Protein AF-A0ABD6XW80-F1 (afdb_monomer_lite)

pLDDT: mean 77.16, std 16.81, range [30.19, 94.12]

Secondary structure (DSSP, 8-state):
-----S-GGGHHHHTTTSHHHHHHHHHHS-HHHHIIIIITTS-HHHHHHHHHHHHHHHHHTT--TTSHHHHHHHHHTT----TT------SHHHHHHHHHHHHHHHHHHHHHHHHHHHHHHHHHHHHHHHHHTT-

Radius of gyration: 19.66 Å; chains: 1; bounding box: 58×30×54 Å

Structure (mmCIF, N/CA/C/O backbone):
data_AF-A0ABD6XW80-F1
#
_entry.id   AF-A0ABD6XW80-F1
#
loop_
_atom_site.group_PDB
_atom_site.id
_atom_site.type_symbol
_atom_site.label_atom_id
_atom_site.label_alt_id
_atom_site.label_comp_id
_atom_site.label_asym_id
_atom_site.label_entity_id
_atom_site.label_seq_id
_atom_site.pdbx_PDB_ins_code
_atom_site.Cartn_x
_atom_site.Cartn_y
_atom_site.Cartn_z
_atom_site.occupancy
_atom_site.B_iso_or_equiv
_atom_site.auth_seq_id
_atom_site.auth_comp_id
_atom_site.auth_asym_id
_atom_site.auth_atom_id
_atom_site.pdbx_PDB_model_num
ATOM 1 N N . MET A 1 1 ? -19.672 7.542 -10.172 1.00 32.22 1 MET A N 1
ATOM 2 C CA . MET A 1 1 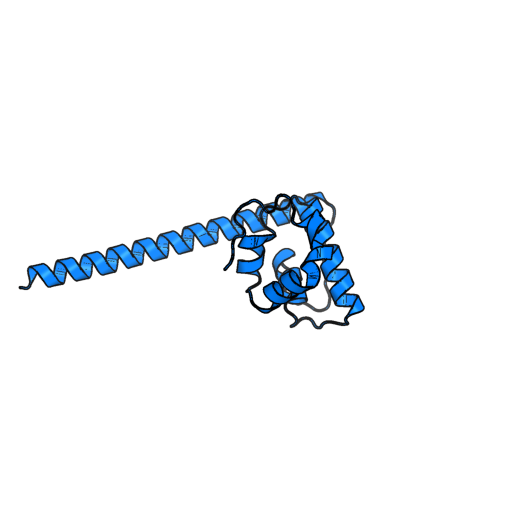? -19.565 7.750 -8.710 1.00 32.22 1 MET A CA 1
ATOM 3 C C . MET A 1 1 ? -19.275 6.388 -8.121 1.00 32.22 1 MET A C 1
ATOM 5 O O . MET A 1 1 ? -20.061 5.486 -8.374 1.00 32.22 1 MET A O 1
ATOM 9 N N . ILE A 1 2 ? -18.074 6.230 -7.569 1.00 30.19 2 ILE A N 1
ATOM 10 C CA . ILE A 1 2 ? -17.212 5.077 -7.842 1.00 30.19 2 ILE A CA 1
ATOM 11 C C . ILE A 1 2 ? -17.891 3.719 -7.596 1.00 30.19 2 ILE A C 1
ATOM 13 O O . ILE A 1 2 ? -18.290 3.384 -6.483 1.00 30.19 2 ILE A O 1
ATOM 17 N N . ASP A 1 3 ? -17.985 2.946 -8.678 1.00 35.38 3 ASP A N 1
ATOM 18 C CA . ASP A 1 3 ? -18.401 1.550 -8.689 1.00 35.38 3 ASP A CA 1
ATOM 19 C C . ASP A 1 3 ? -17.156 0.690 -9.004 1.00 35.38 3 ASP A C 1
ATOM 21 O O . ASP A 1 3 ? -17.004 0.161 -10.098 1.00 35.38 3 ASP A O 1
ATOM 25 N N . ILE A 1 4 ? -16.243 0.602 -8.018 1.00 41.47 4 ILE A N 1
ATOM 26 C CA . ILE A 1 4 ? -15.114 -0.361 -7.896 1.00 41.47 4 ILE A CA 1
ATOM 27 C C . ILE A 1 4 ? -15.659 -1.798 -7.654 1.00 41.47 4 ILE A C 1
ATOM 29 O O . ILE A 1 4 ? -14.939 -2.699 -7.242 1.00 41.47 4 ILE A O 1
ATOM 33 N N . LYS A 1 5 ? -16.970 -2.058 -7.801 1.00 35.56 5 LYS A N 1
ATOM 34 C CA . LYS A 1 5 ? -17.631 -3.141 -7.043 1.00 35.56 5 LYS A CA 1
ATOM 35 C C . LYS A 1 5 ? -17.318 -4.572 -7.461 1.00 35.56 5 LYS A C 1
ATOM 37 O O . LYS A 1 5 ? -17.800 -5.473 -6.788 1.00 35.56 5 LYS A O 1
ATOM 42 N N . ASN A 1 6 ? -16.522 -4.821 -8.488 1.00 40.72 6 ASN A N 1
ATOM 43 C CA . ASN A 1 6 ? -16.025 -6.166 -8.745 1.00 40.72 6 ASN A CA 1
ATOM 44 C C . ASN A 1 6 ? -14.518 -6.105 -8.940 1.00 40.72 6 ASN A C 1
ATOM 46 O O . ASN A 1 6 ? -14.050 -5.836 -10.037 1.00 40.72 6 ASN A O 1
ATOM 50 N N . ASN A 1 7 ? -13.799 -6.428 -7.871 1.00 41.38 7 ASN A N 1
ATOM 51 C CA . ASN A 1 7 ? -12.493 -7.056 -7.934 1.00 41.38 7 ASN A CA 1
ATOM 52 C C . ASN A 1 7 ? -11.376 -6.279 -8.647 1.00 41.38 7 ASN A C 1
ATOM 54 O O . ASN A 1 7 ? -11.196 -6.310 -9.863 1.00 41.38 7 ASN A O 1
ATOM 58 N N . LEU A 1 8 ? -10.436 -5.857 -7.817 1.00 43.38 8 LEU A N 1
ATOM 59 C CA . LEU A 1 8 ? -8.995 -5.922 -8.058 1.00 43.38 8 LEU A CA 1
ATOM 60 C C . LEU A 1 8 ? -8.453 -7.266 -8.597 1.00 43.38 8 LEU A C 1
ATOM 62 O O . LEU A 1 8 ? -7.246 -7.453 -8.603 1.00 43.38 8 LEU A O 1
ATOM 66 N N . GLU A 1 9 ? -9.266 -8.196 -9.108 1.00 44.78 9 GLU A N 1
ATOM 67 C CA . GLU A 1 9 ? -8.765 -9.358 -9.865 1.00 44.78 9 GLU A CA 1
ATOM 68 C C . GLU A 1 9 ? -8.077 -8.925 -11.172 1.00 44.78 9 GLU A C 1
ATOM 70 O O . GLU A 1 9 ? -7.517 -9.754 -11.882 1.00 44.78 9 GLU A O 1
ATOM 75 N N . ILE A 1 10 ? -8.130 -7.632 -11.517 1.00 48.88 10 ILE A N 1
ATOM 76 C CA . ILE A 1 10 ? -7.745 -7.124 -12.830 1.00 48.88 10 ILE A CA 1
ATOM 77 C C . ILE A 1 10 ? -6.923 -5.824 -12.761 1.00 48.88 10 ILE A C 1
ATOM 79 O O . ILE A 1 10 ? -6.862 -5.079 -13.735 1.00 48.88 10 ILE A O 1
ATOM 83 N N . MET A 1 11 ? -6.255 -5.501 -11.647 1.00 51.09 11 MET A N 1
ATOM 84 C CA . MET A 1 11 ? -5.465 -4.256 -11.618 1.00 51.09 11 MET A CA 1
ATOM 85 C C . MET A 1 11 ? -4.304 -4.273 -12.638 1.00 51.09 11 MET A C 1
ATOM 87 O O . MET A 1 11 ? -3.970 -3.245 -13.217 1.00 51.09 11 MET A O 1
ATOM 91 N N . TRP A 1 12 ? -3.740 -5.454 -12.926 1.00 49.06 12 TRP A N 1
ATOM 92 C CA . TRP A 1 12 ? -2.609 -5.608 -13.850 1.00 49.06 12 TRP A CA 1
ATOM 93 C C . TRP A 1 12 ? -2.987 -5.578 -15.340 1.00 49.06 12 TRP A C 1
ATOM 95 O O . TRP A 1 12 ? -2.221 -5.069 -16.152 1.00 49.06 12 TRP A O 1
ATOM 105 N N . ILE A 1 13 ? -4.168 -6.079 -15.725 1.00 49.25 13 ILE A N 1
ATOM 106 C CA . ILE A 1 13 ? -4.598 -6.043 -17.141 1.00 49.25 13 ILE A CA 1
ATOM 107 C C . ILE A 1 13 ? -4.970 -4.608 -17.556 1.00 49.25 13 ILE A C 1
ATOM 109 O O . ILE A 1 13 ? -4.848 -4.259 -18.725 1.00 49.25 13 ILE A O 1
ATOM 113 N N . TYR A 1 14 ? -5.353 -3.759 -16.598 1.00 50.06 14 TYR A N 1
ATOM 114 C CA . TYR A 1 14 ? -5.908 -2.432 -16.861 1.00 50.06 14 TYR A CA 1
ATOM 115 C C . TYR A 1 14 ? -5.002 -1.255 -16.501 1.00 50.06 14 TYR A C 1
ATOM 117 O O . TYR A 1 14 ? -5.384 -0.123 -16.794 1.00 50.06 14 TYR A O 1
ATOM 125 N N . PHE A 1 15 ? -3.822 -1.469 -15.906 1.00 59.19 15 PHE A N 1
ATOM 126 C CA . PHE A 1 15 ? -2.971 -0.349 -15.487 1.00 59.19 15 PHE A CA 1
ATOM 127 C C . PHE A 1 15 ? -2.560 0.545 -16.662 1.00 59.19 15 PHE A C 1
ATOM 129 O O . PHE A 1 15 ? -2.693 1.756 -16.579 1.00 59.19 15 PHE A O 1
ATOM 136 N N . LEU A 1 16 ? -2.154 -0.044 -17.791 1.00 58.28 16 LEU A N 1
ATOM 137 C CA . LEU A 1 16 ? -1.850 0.701 -19.022 1.00 58.28 16 LEU A CA 1
ATOM 138 C C . LEU A 1 16 ? -3.070 1.445 -19.583 1.00 58.28 16 LEU A C 1
ATOM 140 O O . LEU A 1 16 ? -2.936 2.526 -20.146 1.00 58.28 16 LEU A O 1
ATOM 144 N N . GLU A 1 17 ? -4.265 0.871 -19.445 1.00 62.75 17 GLU A N 1
ATOM 145 C CA . GLU A 1 17 ? -5.498 1.466 -19.973 1.00 62.75 17 GLU A CA 1
ATOM 146 C C . GLU A 1 17 ? -6.055 2.574 -19.066 1.00 62.75 17 GLU A C 1
ATOM 148 O O . GLU A 1 17 ? -6.762 3.456 -19.548 1.00 62.75 17 GLU A O 1
ATOM 153 N N . ASN A 1 18 ? -5.707 2.564 -17.774 1.00 70.62 18 ASN A N 1
ATOM 154 C CA . ASN A 1 18 ? -6.230 3.481 -16.752 1.00 70.62 18 ASN A CA 1
ATOM 155 C C . ASN A 1 18 ? -5.114 4.235 -16.012 1.00 70.62 18 ASN A C 1
ATOM 157 O O . ASN A 1 18 ? -5.329 4.768 -14.925 1.00 70.62 18 ASN A O 1
ATOM 161 N N . GLU A 1 19 ? -3.924 4.302 -16.611 1.00 75.56 19 GLU A N 1
ATOM 162 C CA . GLU A 1 19 ? -2.708 4.874 -16.026 1.00 75.56 19 GLU A CA 1
ATOM 163 C C . GLU A 1 19 ? -2.967 6.266 -15.441 1.00 75.56 19 GLU A C 1
ATOM 165 O O . GLU A 1 19 ? -2.681 6.522 -14.275 1.00 75.56 19 GLU A O 1
ATOM 170 N N . ASN A 1 20 ? -3.598 7.143 -16.225 1.00 80.25 20 ASN A N 1
ATOM 171 C CA . ASN A 1 20 ? -3.898 8.510 -15.806 1.00 80.25 20 ASN A CA 1
ATOM 172 C C . ASN A 1 20 ? -4.833 8.573 -14.592 1.00 80.25 20 ASN A C 1
ATOM 174 O O . ASN A 1 20 ? -4.634 9.412 -13.718 1.00 80.25 20 ASN A O 1
ATOM 178 N N . GLU A 1 21 ? -5.841 7.701 -14.529 1.00 81.69 21 GLU A N 1
ATOM 179 C CA . GLU A 1 21 ? -6.802 7.677 -13.422 1.00 81.69 21 GLU A CA 1
ATOM 180 C C . GLU A 1 21 ? -6.123 7.203 -12.138 1.00 81.69 21 GLU A C 1
ATOM 182 O O . GLU A 1 21 ? -6.306 7.795 -11.076 1.00 81.69 21 GLU A O 1
ATOM 187 N N . ILE A 1 22 ? -5.264 6.188 -12.245 1.00 79.50 22 ILE A N 1
ATOM 188 C CA . ILE A 1 22 ? -4.542 5.656 -11.094 1.00 79.50 22 ILE A CA 1
ATOM 189 C C . ILE A 1 22 ? -3.478 6.645 -10.604 1.00 79.50 22 ILE A C 1
ATOM 191 O O . ILE A 1 22 ? -3.344 6.857 -9.399 1.00 79.50 22 ILE A O 1
ATOM 195 N N . LEU A 1 23 ? -2.751 7.298 -11.515 1.00 82.50 23 LEU A N 1
ATOM 196 C CA . LEU A 1 23 ? -1.803 8.361 -11.174 1.00 82.50 23 LEU A CA 1
ATOM 197 C C . LEU A 1 23 ? -2.502 9.569 -10.535 1.00 82.50 23 LEU A C 1
ATOM 199 O O . LEU A 1 23 ? -1.971 10.155 -9.589 1.00 82.50 23 LEU A O 1
ATOM 203 N N . GLN A 1 24 ? -3.696 9.928 -11.012 1.00 84.00 24 GLN A N 1
ATOM 204 C CA . GLN A 1 24 ? -4.506 10.970 -10.391 1.00 84.00 24 GLN A CA 1
ATOM 205 C C . GLN A 1 24 ? -4.946 10.556 -8.981 1.00 84.00 24 GLN A C 1
ATOM 207 O O . GLN A 1 24 ? -4.763 11.324 -8.036 1.00 84.00 24 GLN A O 1
ATOM 212 N N . GLU A 1 25 ? -5.456 9.338 -8.797 1.00 85.06 25 GLU A N 1
ATOM 213 C CA . GLU A 1 25 ? -5.890 8.878 -7.476 1.00 85.06 25 GLU A CA 1
ATOM 214 C C . GLU A 1 25 ? -4.720 8.731 -6.492 1.00 85.06 25 GLU A C 1
ATOM 216 O O . GLU A 1 25 ? -4.880 9.023 -5.305 1.00 85.06 25 GLU A O 1
ATOM 221 N N . LEU A 1 26 ? -3.525 8.378 -6.978 1.00 86.06 26 LEU A N 1
ATOM 222 C CA . LEU A 1 26 ? -2.279 8.423 -6.206 1.00 86.06 26 LEU A CA 1
ATOM 223 C C . LEU A 1 26 ? -1.946 9.826 -5.699 1.00 86.06 26 LEU A C 1
ATOM 225 O O . LEU A 1 26 ? -1.359 9.966 -4.630 1.00 86.06 26 LEU A O 1
ATOM 229 N N . HIS A 1 27 ? -2.266 10.867 -6.465 1.00 84.69 27 HIS A N 1
ATOM 230 C CA . HIS A 1 27 ? -2.052 12.252 -6.051 1.00 84.69 27 HIS A CA 1
ATOM 231 C C . HIS A 1 27 ? -3.137 12.741 -5.075 1.00 84.69 27 HIS A C 1
ATOM 233 O O . HIS A 1 27 ? -2.874 13.599 -4.233 1.00 84.69 27 HIS A O 1
ATOM 239 N N . GLU A 1 28 ? -4.361 12.226 -5.190 1.00 87.62 28 GLU A N 1
ATOM 240 C CA . GLU A 1 28 ? -5.505 12.655 -4.376 1.00 87.62 28 GLU A CA 1
ATOM 241 C C . GLU A 1 28 ? -5.646 11.890 -3.050 1.00 87.62 28 GLU A C 1
ATOM 243 O O . GLU A 1 28 ? -6.217 12.425 -2.098 1.00 87.62 28 GLU A O 1
ATOM 248 N N . SER A 1 29 ? -5.123 10.665 -2.968 1.00 84.94 29 SER A N 1
ATOM 249 C CA . SER A 1 29 ? -5.249 9.786 -1.799 1.00 84.94 29 SER A CA 1
ATOM 250 C C . SER A 1 29 ? -3.973 9.750 -0.962 1.00 84.94 29 SER A C 1
ATOM 252 O O . SER A 1 29 ? -2.863 9.913 -1.467 1.00 84.94 29 SER A O 1
ATOM 254 N N . SER A 1 30 ? -4.105 9.463 0.334 1.00 88.69 30 SER A N 1
ATOM 255 C CA . SER A 1 30 ? -2.932 9.105 1.140 1.00 88.69 30 SER A CA 1
ATOM 256 C C . SER A 1 30 ? -2.364 7.742 0.720 1.00 88.69 30 SER A C 1
ATOM 258 O O . SER A 1 30 ? -3.106 6.876 0.250 1.00 88.69 30 SER A O 1
ATOM 260 N N . SER A 1 31 ? -1.068 7.497 0.967 1.00 89.81 31 SER A N 1
ATOM 261 C CA . SER A 1 31 ? -0.469 6.173 0.725 1.00 89.81 31 SER A CA 1
ATOM 262 C C . SER A 1 31 ? -1.251 5.068 1.434 1.00 89.81 31 SER A C 1
ATOM 264 O O . SER A 1 31 ? -1.538 4.043 0.835 1.00 89.81 31 SER A O 1
ATOM 266 N N . PHE A 1 32 ? -1.679 5.293 2.680 1.00 89.94 32 PHE A N 1
ATOM 267 C CA . PHE A 1 32 ? -2.493 4.323 3.412 1.00 89.94 32 PHE A CA 1
ATOM 268 C C . PHE A 1 32 ? -3.789 3.977 2.656 1.00 89.94 32 PHE A C 1
ATOM 270 O O . PHE A 1 32 ? -4.066 2.812 2.392 1.00 89.94 32 PHE A O 1
ATOM 277 N N . GLU A 1 33 ? -4.576 4.975 2.252 1.00 89.06 33 GLU A N 1
ATOM 278 C CA . GLU A 1 33 ? -5.839 4.736 1.537 1.00 89.06 33 GLU A CA 1
ATOM 279 C C . GLU A 1 33 ? -5.624 4.062 0.181 1.00 89.06 33 GLU A C 1
ATOM 281 O O . GLU A 1 33 ? -6.416 3.208 -0.216 1.00 89.06 33 GLU A O 1
ATOM 286 N N . PHE A 1 34 ? -4.542 4.406 -0.513 1.00 89.50 34 PHE A N 1
ATOM 287 C CA . PHE A 1 34 ? -4.219 3.785 -1.788 1.00 89.50 34 PHE A CA 1
ATOM 288 C C . PHE A 1 34 ? -3.880 2.296 -1.622 1.00 89.50 34 PHE A C 1
ATOM 290 O O . PHE A 1 34 ? -4.362 1.455 -2.380 1.00 89.50 34 PHE A O 1
ATOM 297 N N . TYR A 1 35 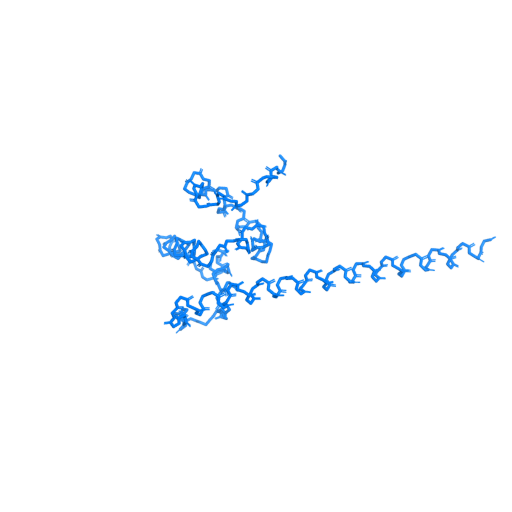? -3.112 1.933 -0.590 1.00 89.88 35 TYR A N 1
ATOM 298 C CA . TYR A 1 35 ? -2.825 0.527 -0.291 1.00 89.88 35 TYR A CA 1
ATOM 299 C C . TYR A 1 35 ? -4.097 -0.258 0.010 1.00 89.88 35 TYR A C 1
ATOM 301 O O . TYR A 1 35 ? -4.303 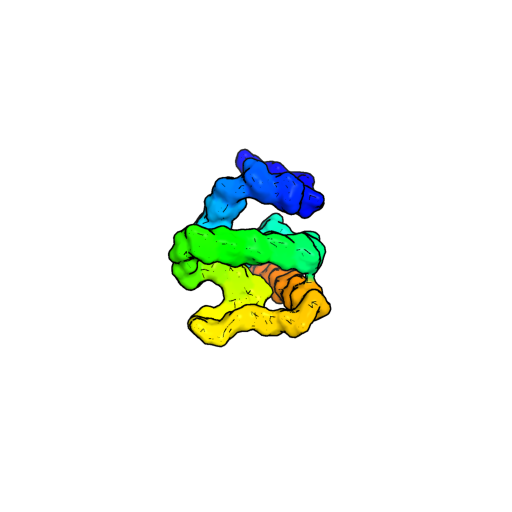-1.329 -0.560 1.00 89.88 35 TYR A O 1
ATOM 309 N N . GLU A 1 36 ? -4.959 0.296 0.862 1.00 87.25 36 GLU A N 1
ATOM 310 C CA . GLU A 1 36 ? -6.236 -0.306 1.251 1.00 87.25 36 GLU A CA 1
ATOM 311 C C . GLU A 1 36 ? -7.120 -0.646 0.057 1.00 87.25 36 GLU A C 1
ATOM 313 O O . GLU A 1 36 ? -7.738 -1.710 0.031 1.00 87.25 36 GLU A O 1
ATOM 318 N N . ARG A 1 37 ? -7.196 0.282 -0.900 1.00 84.25 37 ARG A N 1
ATOM 319 C CA . ARG A 1 37 ? -8.079 0.175 -2.060 1.00 84.25 37 ARG A CA 1
ATOM 320 C C . ARG A 1 37 ? -7.505 -0.665 -3.180 1.00 84.25 37 ARG A C 1
ATOM 322 O O . ARG A 1 37 ? -8.288 -1.224 -3.934 1.00 84.25 37 ARG A O 1
ATOM 329 N N . TYR A 1 38 ? -6.182 -0.705 -3.318 1.00 80.81 38 TYR A N 1
ATOM 330 C CA . TYR A 1 38 ? -5.548 -1.206 -4.530 1.00 80.81 38 TYR A CA 1
ATOM 331 C C . TYR A 1 38 ? -4.524 -2.305 -4.228 1.00 80.81 38 TYR A C 1
ATOM 333 O O . TYR A 1 38 ? -4.593 -3.399 -4.781 1.00 80.81 38 TYR A O 1
ATOM 341 N N . LEU A 1 39 ? -3.575 -2.068 -3.328 1.00 86.50 39 LEU A N 1
ATOM 342 C CA . LEU A 1 39 ? -2.356 -2.881 -3.285 1.00 86.50 39 LEU A CA 1
ATOM 343 C C . LEU A 1 39 ? -2.425 -4.092 -2.355 1.00 86.50 39 LEU A C 1
ATOM 345 O O . LEU A 1 39 ? -1.718 -5.072 -2.587 1.00 86.50 39 LEU A O 1
ATOM 349 N N . LEU A 1 40 ? -3.254 -4.061 -1.309 1.00 87.31 40 LEU A N 1
ATOM 350 C CA . LEU A 1 40 ? -3.263 -5.133 -0.306 1.00 87.31 40 LEU A CA 1
ATOM 351 C C . LEU A 1 40 ? -3.834 -6.458 -0.820 1.00 87.31 40 LEU A C 1
ATOM 353 O O . LEU A 1 40 ? -3.529 -7.501 -0.241 1.00 87.31 40 LEU A O 1
ATOM 357 N N . GLU A 1 41 ? -4.610 -6.460 -1.901 1.00 84.56 41 GLU A N 1
ATOM 358 C CA . GLU A 1 41 ? -5.144 -7.700 -2.484 1.00 84.56 41 GLU A CA 1
ATOM 359 C C . GLU A 1 41 ? -4.207 -8.334 -3.520 1.00 84.56 41 GLU A C 1
ATOM 361 O O . GLU A 1 41 ? -4.336 -9.519 -3.815 1.00 84.56 41 GLU A O 1
ATOM 366 N N . LEU A 1 42 ? -3.196 -7.597 -3.992 1.00 83.25 42 LEU A N 1
ATOM 367 C CA . LEU A 1 42 ? -2.237 -8.094 -4.975 1.00 83.25 42 LEU A CA 1
ATOM 368 C C . LEU A 1 42 ? -1.402 -9.258 -4.430 1.00 83.25 42 LEU A C 1
ATOM 370 O O . LEU A 1 42 ? -0.949 -9.261 -3.280 1.00 83.25 42 LEU A O 1
ATOM 374 N N . SER A 1 43 ? -1.104 -10.245 -5.271 1.00 84.62 43 SER A N 1
ATOM 375 C CA . SER A 1 43 ? -0.033 -11.193 -4.968 1.00 84.62 43 SER A CA 1
ATOM 376 C C . SER A 1 43 ? 1.303 -10.454 -4.832 1.00 84.62 43 SER A C 1
ATOM 378 O O . SER A 1 43 ? 1.506 -9.375 -5.384 1.00 84.62 43 SER A O 1
ATOM 380 N N . ALA A 1 44 ? 2.273 -11.049 -4.134 1.00 84.69 44 ALA A N 1
ATOM 381 C CA . ALA A 1 44 ? 3.600 -10.438 -3.999 1.00 84.69 44 ALA A CA 1
ATOM 382 C C . ALA A 1 44 ? 4.297 -10.201 -5.353 1.00 84.69 44 ALA A C 1
ATOM 384 O O . ALA A 1 44 ? 5.156 -9.329 -5.461 1.00 84.69 44 ALA A O 1
ATOM 385 N N . ARG A 1 45 ? 3.930 -10.979 -6.381 1.00 82.88 45 ARG A N 1
ATOM 386 C CA . ARG A 1 45 ? 4.439 -10.798 -7.738 1.00 82.88 45 ARG A CA 1
ATOM 387 C C . ARG A 1 45 ? 3.839 -9.556 -8.391 1.00 82.88 45 ARG A C 1
ATOM 389 O O . ARG A 1 45 ? 4.597 -8.715 -8.850 1.00 82.88 45 ARG A O 1
ATOM 396 N N . GLU A 1 46 ? 2.516 -9.430 -8.370 1.00 83.31 46 GLU A N 1
ATOM 397 C CA . GLU A 1 46 ? 1.809 -8.262 -8.916 1.00 83.31 46 GLU A CA 1
ATOM 398 C C . GLU A 1 46 ? 2.190 -6.979 -8.177 1.00 83.31 46 GLU A C 1
ATOM 400 O O . GLU A 1 46 ? 2.386 -5.942 -8.798 1.00 83.31 46 GLU A O 1
ATOM 405 N N . PHE A 1 47 ? 2.368 -7.067 -6.857 1.00 84.38 47 PHE A N 1
ATOM 406 C CA . PHE A 1 47 ? 2.901 -5.978 -6.050 1.00 84.38 47 PHE A CA 1
ATOM 407 C C . PHE A 1 47 ? 4.265 -5.526 -6.585 1.00 84.38 47 PHE A C 1
ATOM 409 O O . PHE A 1 47 ? 4.453 -4.352 -6.882 1.00 84.38 47 PHE A O 1
ATOM 416 N N . LEU A 1 48 ? 5.209 -6.454 -6.766 1.00 83.00 48 LEU A N 1
ATOM 417 C CA . LEU A 1 48 ? 6.537 -6.127 -7.283 1.00 83.00 48 LEU A CA 1
ATOM 418 C C . LEU A 1 48 ? 6.489 -5.542 -8.699 1.00 83.00 48 LEU A C 1
ATOM 420 O O . LEU A 1 48 ? 7.158 -4.545 -8.954 1.00 83.00 48 LEU A O 1
ATOM 424 N N . ASP A 1 49 ? 5.709 -6.141 -9.598 1.00 81.31 49 ASP A N 1
ATOM 425 C CA . ASP A 1 49 ? 5.599 -5.671 -10.979 1.00 81.31 49 ASP A CA 1
ATOM 426 C C . ASP A 1 49 ? 5.011 -4.236 -11.025 1.00 81.31 49 ASP A C 1
ATOM 428 O O . ASP A 1 49 ? 5.511 -3.384 -11.761 1.00 81.31 49 ASP A O 1
ATOM 432 N N . PHE A 1 50 ? 4.037 -3.917 -10.162 1.00 83.50 50 PHE A N 1
ATOM 433 C CA . PHE A 1 50 ? 3.507 -2.558 -9.997 1.00 83.50 50 PHE A CA 1
ATOM 434 C C . PHE A 1 50 ? 4.544 -1.571 -9.436 1.00 83.50 50 PHE A C 1
ATOM 436 O O . PHE A 1 50 ? 4.691 -0.458 -9.944 1.00 83.50 50 PHE A O 1
ATOM 443 N N . PHE A 1 51 ? 5.302 -1.970 -8.413 1.00 84.69 51 PHE A N 1
ATOM 444 C CA . PHE A 1 51 ? 6.349 -1.115 -7.848 1.00 84.69 51 PHE A CA 1
ATOM 445 C C . PHE A 1 51 ? 7.491 -0.857 -8.825 1.00 84.69 51 PHE A C 1
ATOM 447 O O . PHE A 1 51 ? 8.017 0.254 -8.850 1.00 84.69 51 PHE A O 1
ATOM 454 N N . GLN A 1 52 ? 7.848 -1.844 -9.648 1.00 82.38 52 GLN A N 1
ATOM 455 C CA . GLN A 1 52 ? 8.830 -1.660 -10.710 1.00 82.38 52 GLN A CA 1
ATOM 456 C C . GLN A 1 52 ? 8.354 -0.605 -11.710 1.00 82.38 52 GLN A C 1
ATOM 458 O O . GLN A 1 52 ? 9.094 0.326 -12.006 1.00 82.38 52 GLN A O 1
ATOM 463 N N . TYR A 1 53 ? 7.097 -0.697 -12.149 1.00 84.12 53 TYR A N 1
ATOM 464 C CA . TYR A 1 53 ? 6.509 0.300 -13.038 1.00 84.12 53 TYR A CA 1
ATOM 465 C C . TYR A 1 53 ? 6.562 1.716 -12.439 1.00 84.12 53 TYR A C 1
ATOM 467 O O . TYR A 1 53 ? 6.986 2.658 -13.104 1.00 84.12 53 TYR A O 1
ATOM 475 N N . LEU A 1 54 ? 6.186 1.882 -11.166 1.00 85.69 54 LEU A N 1
ATOM 476 C CA . LEU A 1 54 ? 6.244 3.189 -10.503 1.00 85.69 54 LEU A CA 1
ATOM 477 C C . LEU A 1 54 ? 7.673 3.726 -10.351 1.00 85.69 54 LEU A C 1
ATOM 479 O O . LEU A 1 54 ? 7.876 4.940 -10.414 1.00 85.69 54 LEU A O 1
ATOM 483 N N . LEU A 1 55 ? 8.654 2.848 -10.129 1.00 84.50 55 LEU A N 1
ATOM 484 C CA . LEU A 1 55 ? 10.067 3.223 -10.080 1.00 84.50 55 LEU A CA 1
ATOM 485 C C . LEU A 1 55 ? 10.552 3.714 -11.444 1.00 84.50 55 LEU A C 1
ATOM 487 O O . LEU A 1 55 ? 11.167 4.779 -11.508 1.00 84.50 55 LEU A O 1
ATOM 491 N N . ASP A 1 56 ? 10.228 2.991 -12.514 1.00 83.69 56 ASP A N 1
ATOM 492 C CA . ASP A 1 56 ? 10.562 3.388 -13.883 1.00 83.69 56 ASP A CA 1
ATOM 493 C C . ASP A 1 56 ? 9.902 4.737 -14.214 1.00 83.69 56 ASP A C 1
ATOM 495 O O . ASP A 1 56 ? 10.584 5.680 -14.613 1.00 83.69 56 ASP A O 1
ATOM 499 N N . TYR A 1 57 ? 8.611 4.896 -13.898 1.00 85.12 57 TYR A N 1
ATOM 500 C CA . TYR A 1 57 ? 7.884 6.158 -14.069 1.00 85.12 57 TYR A CA 1
ATOM 501 C C . TYR A 1 57 ? 8.523 7.315 -13.282 1.00 85.12 57 TYR A C 1
ATOM 503 O O . TYR A 1 57 ? 8.648 8.427 -13.804 1.00 85.12 57 TYR A O 1
ATOM 511 N N . LYS A 1 58 ? 8.948 7.076 -12.031 1.00 86.25 58 LYS A N 1
ATOM 512 C CA . LYS A 1 58 ? 9.659 8.068 -11.204 1.00 86.25 58 LYS A CA 1
ATOM 513 C C . LYS A 1 58 ? 10.960 8.512 -11.873 1.00 86.25 58 LYS A C 1
ATOM 515 O O . LYS A 1 58 ? 11.235 9.713 -11.893 1.00 86.25 58 LYS A O 1
ATOM 520 N N . ILE A 1 59 ? 11.751 7.564 -12.378 1.00 84.94 59 ILE A N 1
ATOM 521 C CA . ILE A 1 59 ? 13.046 7.820 -13.021 1.00 84.94 59 ILE A CA 1
ATOM 522 C C . ILE A 1 59 ? 12.844 8.593 -14.326 1.00 84.94 59 ILE A C 1
ATOM 524 O O . ILE A 1 59 ? 13.451 9.650 -14.502 1.00 84.94 59 ILE A O 1
ATOM 528 N N . ASP A 1 60 ? 11.950 8.118 -15.191 1.00 89.56 60 ASP A N 1
ATOM 529 C CA . ASP A 1 60 ? 11.687 8.707 -16.507 1.00 89.56 60 ASP A CA 1
ATOM 530 C C . ASP A 1 60 ? 11.158 10.144 -16.407 1.00 89.56 60 ASP A C 1
ATOM 532 O O . ASP A 1 60 ? 11.483 10.994 -17.239 1.00 89.56 60 ASP A O 1
ATOM 536 N N . ASN A 1 61 ? 10.390 10.443 -15.355 1.00 87.75 61 ASN A N 1
ATOM 537 C CA . ASN A 1 61 ? 9.827 11.771 -15.111 1.00 87.75 61 ASN A CA 1
ATOM 538 C C . ASN A 1 61 ? 10.634 12.616 -14.109 1.00 87.75 61 ASN A C 1
ATOM 540 O O . ASN A 1 61 ? 10.228 13.736 -13.797 1.00 87.75 61 ASN A O 1
ATOM 544 N N . ASN A 1 62 ? 11.771 12.114 -13.613 1.00 90.12 62 ASN A N 1
ATOM 545 C CA . ASN A 1 62 ? 12.636 12.791 -12.641 1.00 90.12 62 ASN A CA 1
ATOM 546 C C . ASN A 1 62 ? 11.863 13.341 -11.420 1.00 90.12 62 ASN A C 1
ATOM 548 O O . ASN A 1 62 ? 12.033 14.499 -11.021 1.00 90.12 62 ASN A O 1
ATOM 552 N N . LEU A 1 63 ? 10.969 12.524 -10.853 1.00 87.50 63 LEU A N 1
ATOM 553 C CA . LEU A 1 63 ? 10.129 12.935 -9.725 1.00 87.50 63 LEU A CA 1
ATOM 554 C C . LEU A 1 63 ? 10.935 12.941 -8.423 1.00 87.50 63 LEU A C 1
ATOM 556 O O . LEU A 1 63 ? 11.696 12.014 -8.134 1.00 87.50 63 LEU A O 1
ATOM 560 N N . ASP A 1 64 ? 10.730 13.976 -7.611 1.00 87.56 64 ASP A N 1
ATOM 561 C CA . ASP A 1 64 ? 11.409 14.113 -6.325 1.00 87.56 64 ASP A CA 1
ATOM 562 C C . ASP A 1 64 ? 10.823 13.190 -5.239 1.00 87.56 64 ASP A C 1
ATOM 564 O O . ASP A 1 64 ? 9.790 12.536 -5.409 1.00 87.56 64 ASP A O 1
ATOM 568 N N . ASP A 1 65 ? 11.483 13.136 -4.083 1.00 84.31 65 ASP A N 1
ATOM 569 C CA . ASP A 1 65 ? 11.057 12.285 -2.966 1.00 84.31 65 ASP A CA 1
ATOM 570 C C . ASP A 1 65 ? 9.789 12.781 -2.251 1.00 84.31 65 ASP A C 1
ATOM 572 O O . ASP A 1 65 ? 9.203 12.055 -1.448 1.00 84.31 65 ASP A O 1
ATOM 576 N N . LYS A 1 66 ? 9.346 14.013 -2.526 1.00 86.81 66 LYS A N 1
ATOM 577 C CA . LYS A 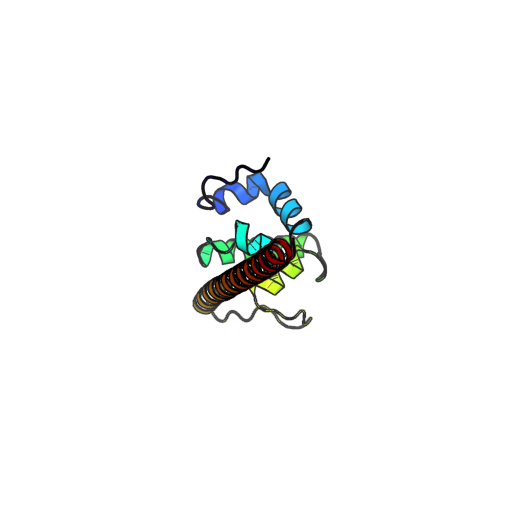1 66 ? 8.100 14.564 -1.979 1.00 86.81 66 LYS A CA 1
ATOM 578 C C . LYS A 1 66 ? 6.893 14.200 -2.836 1.00 86.81 66 LYS A C 1
ATOM 580 O O . LYS A 1 66 ? 5.771 14.329 -2.354 1.00 86.81 66 LYS A O 1
ATOM 585 N N . HIS A 1 67 ? 7.114 13.755 -4.069 1.00 89.62 67 HIS A N 1
ATOM 586 C CA . HIS A 1 67 ? 6.062 13.310 -4.965 1.00 89.62 67 HIS A CA 1
ATOM 587 C C . HIS A 1 67 ? 5.285 12.120 -4.377 1.00 89.62 67 HIS A C 1
ATOM 589 O O . HIS A 1 67 ? 5.872 11.238 -3.747 1.00 89.62 67 HIS A O 1
ATOM 595 N N . SER A 1 68 ? 3.973 12.057 -4.626 1.00 90.06 68 SER A N 1
ATOM 596 C CA . SER A 1 68 ? 3.083 11.013 -4.091 1.00 90.06 68 SER A CA 1
ATOM 597 C C . SER A 1 68 ? 3.557 9.596 -4.429 1.00 90.06 68 SER A C 1
ATOM 599 O O . SER A 1 68 ? 3.580 8.729 -3.563 1.00 90.06 68 SER A O 1
ATOM 601 N N . ILE A 1 69 ? 4.034 9.376 -5.658 1.00 89.50 69 ILE A N 1
ATOM 602 C CA . ILE A 1 69 ? 4.659 8.111 -6.087 1.00 89.50 69 ILE A CA 1
ATOM 603 C C . ILE A 1 69 ? 5.855 7.741 -5.200 1.00 89.50 69 ILE A C 1
ATOM 605 O O . ILE A 1 69 ? 5.921 6.621 -4.698 1.00 89.50 69 ILE A O 1
ATOM 609 N N . SER A 1 70 ? 6.777 8.675 -4.950 1.00 89.06 70 SER A N 1
ATOM 610 C CA . SER A 1 70 ? 7.918 8.435 -4.059 1.00 89.06 70 SER A CA 1
ATOM 611 C C . SER A 1 70 ? 7.456 8.091 -2.645 1.00 89.06 70 SER A C 1
ATOM 613 O O . SER A 1 70 ? 7.954 7.140 -2.047 1.00 89.06 70 SER A O 1
ATOM 615 N N . GLN A 1 71 ? 6.451 8.803 -2.134 1.00 90.19 71 GLN A N 1
ATOM 616 C CA . GLN A 1 71 ? 5.872 8.538 -0.817 1.00 90.19 71 GLN A CA 1
ATOM 617 C C . GLN A 1 71 ? 5.178 7.170 -0.740 1.00 90.19 71 GLN A C 1
ATOM 619 O O . GLN A 1 71 ? 5.269 6.496 0.286 1.00 90.19 71 GLN A O 1
ATOM 624 N N . LEU A 1 72 ? 4.511 6.732 -1.809 1.00 91.00 72 LEU A N 1
ATOM 625 C CA . LEU A 1 72 ? 3.874 5.417 -1.905 1.00 91.00 72 LEU A CA 1
ATOM 626 C C . LEU A 1 72 ? 4.909 4.281 -1.891 1.00 91.00 72 LEU A C 1
ATOM 628 O O . LEU A 1 72 ? 4.722 3.281 -1.192 1.00 91.00 72 LEU A O 1
ATOM 632 N N . ILE A 1 73 ? 6.004 4.449 -2.639 1.00 88.88 73 ILE A N 1
ATOM 633 C CA . ILE A 1 73 ? 7.147 3.523 -2.671 1.00 88.88 73 ILE A CA 1
ATOM 634 C C . ILE A 1 73 ? 7.786 3.430 -1.287 1.00 88.88 73 ILE A C 1
ATOM 636 O O . ILE A 1 73 ? 7.954 2.332 -0.755 1.00 88.88 73 ILE A O 1
ATOM 640 N N . SER A 1 74 ? 8.074 4.574 -0.664 1.00 87.19 74 SER A N 1
ATOM 641 C CA . SER A 1 74 ? 8.653 4.612 0.678 1.00 87.19 74 SER A CA 1
ATOM 642 C C . SER A 1 74 ? 7.762 3.931 1.715 1.00 87.19 74 SER A C 1
ATOM 644 O O . SER A 1 74 ? 8.260 3.178 2.551 1.00 87.19 74 SER A O 1
ATOM 646 N N . TYR A 1 75 ? 6.445 4.135 1.626 1.00 89.81 75 TYR A N 1
ATOM 647 C CA . TYR A 1 75 ? 5.467 3.480 2.492 1.00 89.81 75 TYR A CA 1
ATOM 648 C C . TYR A 1 75 ? 5.495 1.947 2.347 1.00 89.81 75 TYR A C 1
ATOM 650 O O . TYR A 1 75 ? 5.564 1.209 3.334 1.00 89.81 75 TYR A O 1
ATOM 658 N N . GLY A 1 76 ? 5.519 1.457 1.106 1.00 88.38 76 GLY A N 1
ATOM 659 C CA . GLY A 1 76 ? 5.523 0.024 0.804 1.00 88.38 76 GLY A CA 1
ATOM 660 C C . GLY A 1 76 ? 6.729 -0.723 1.292 1.00 88.38 76 GLY A C 1
ATOM 661 O O . GLY A 1 76 ? 6.625 -1.858 1.748 1.00 88.38 76 GLY A O 1
ATOM 662 N N . PHE A 1 77 ? 7.877 -0.075 1.220 1.00 83.31 77 PHE A N 1
ATOM 663 C CA . PHE A 1 77 ? 9.147 -0.717 1.494 1.00 83.31 77 PHE A CA 1
ATOM 664 C C . PHE A 1 77 ? 9.748 -0.328 2.843 1.00 83.31 77 PHE A C 1
ATOM 666 O O . PHE A 1 77 ? 10.910 -0.635 3.090 1.00 83.31 77 PHE A O 1
ATOM 673 N N . ASP A 1 78 ? 8.954 0.321 3.705 1.00 75.38 78 ASP A N 1
ATOM 674 C CA . ASP A 1 78 ? 9.378 0.850 5.010 1.00 75.38 78 ASP A CA 1
ATOM 675 C C . ASP A 1 78 ? 10.692 1.645 4.912 1.00 75.38 78 ASP A C 1
ATOM 677 O O . ASP A 1 78 ? 11.562 1.644 5.788 1.00 75.38 78 ASP A O 1
ATOM 681 N N . GLN A 1 79 ? 10.864 2.332 3.783 1.00 68.62 79 GLN A N 1
ATOM 682 C CA . GLN A 1 79 ? 12.000 3.203 3.589 1.00 68.62 79 GLN A CA 1
ATOM 683 C C . GLN A 1 79 ? 11.666 4.518 4.262 1.00 68.62 79 GLN A C 1
ATOM 685 O O . GLN A 1 79 ? 10.943 5.358 3.725 1.00 68.62 79 GLN A O 1
ATOM 690 N N . LYS A 1 80 ? 12.252 4.744 5.439 1.00 52.84 80 LYS A N 1
ATOM 691 C CA . LYS A 1 80 ? 12.487 6.124 5.865 1.00 52.84 80 LYS A CA 1
ATOM 692 C C . LYS A 1 80 ? 13.249 6.792 4.727 1.00 52.84 80 LYS A C 1
ATOM 694 O O . LYS A 1 80 ? 14.196 6.197 4.227 1.00 52.84 80 LYS A O 1
ATOM 699 N N . SER A 1 81 ? 12.810 7.978 4.314 1.00 45.00 81 SER A N 1
ATOM 700 C CA . SER A 1 81 ? 13.370 8.800 3.233 1.00 45.00 81 SER A CA 1
ATOM 701 C C . SER A 1 81 ? 14.834 9.195 3.502 1.00 45.00 81 SER A C 1
ATOM 703 O O . SER A 1 81 ? 15.165 10.357 3.736 1.00 45.00 81 SER A O 1
ATOM 705 N N . THR A 1 82 ? 15.725 8.219 3.581 1.00 40.62 82 THR A N 1
ATOM 706 C CA . THR A 1 82 ? 17.158 8.395 3.704 1.00 40.62 82 THR A CA 1
ATOM 707 C C . THR A 1 82 ? 17.715 8.218 2.310 1.00 40.62 82 THR A C 1
ATOM 709 O O . THR A 1 82 ? 17.636 7.126 1.751 1.00 40.62 82 THR A O 1
ATOM 712 N N . LEU A 1 83 ? 18.261 9.313 1.789 1.00 45.09 83 LEU A N 1
ATOM 713 C CA . LEU A 1 83 ? 18.898 9.524 0.485 1.00 45.09 83 LEU A CA 1
ATOM 714 C C . LEU A 1 83 ? 19.975 8.491 0.061 1.00 45.09 83 LEU A C 1
ATOM 716 O O . LEU A 1 83 ? 20.600 8.691 -0.970 1.00 45.09 83 LEU A O 1
ATOM 720 N N . ASP A 1 84 ? 20.184 7.400 0.806 1.00 44.81 84 ASP A N 1
ATOM 721 C CA . ASP A 1 84 ? 21.295 6.449 0.638 1.00 44.81 84 ASP A CA 1
ATOM 722 C C . ASP A 1 84 ? 20.883 4.960 0.576 1.00 44.81 84 ASP A C 1
ATOM 724 O O . ASP A 1 84 ? 21.747 4.083 0.558 1.00 44.81 84 ASP A O 1
ATOM 728 N N . GLY A 1 85 ? 19.592 4.616 0.579 1.00 46.62 85 GLY A N 1
ATOM 729 C CA . GLY A 1 85 ? 19.167 3.217 0.706 1.00 46.62 85 GLY A CA 1
ATOM 730 C C . GLY A 1 85 ? 18.311 2.723 -0.446 1.00 46.62 85 GLY A C 1
ATOM 731 O O . GLY A 1 85 ? 17.094 2.872 -0.390 1.00 46.62 85 GLY A O 1
ATOM 732 N N . GLU A 1 86 ? 18.908 2.053 -1.435 1.00 50.69 86 GLU A N 1
ATOM 733 C CA . GLU A 1 86 ? 18.143 1.142 -2.295 1.00 50.69 86 GLU A CA 1
ATOM 734 C C . GLU A 1 86 ? 17.302 0.185 -1.426 1.00 50.69 86 GLU A C 1
ATOM 736 O O . GLU A 1 86 ? 17.739 -0.197 -0.329 1.00 50.69 86 GLU A O 1
ATOM 741 N N . PRO A 1 87 ? 16.095 -0.209 -1.868 1.00 55.09 87 PRO A N 1
ATOM 742 C CA . PRO A 1 87 ? 15.280 -1.153 -1.119 1.00 55.09 87 PRO A CA 1
ATOM 743 C C . PRO A 1 87 ? 16.048 -2.464 -0.964 1.00 55.09 87 PRO A C 1
ATOM 745 O O . PRO A 1 87 ? 16.251 -3.196 -1.929 1.00 55.09 87 PRO A O 1
ATOM 748 N N . LYS A 1 88 ? 16.501 -2.767 0.258 1.00 55.47 88 LYS A N 1
ATOM 749 C CA . LYS A 1 88 ? 17.198 -4.020 0.567 1.00 55.47 88 LYS A CA 1
ATOM 750 C C . LYS A 1 88 ? 16.191 -5.163 0.685 1.00 55.47 88 LYS A C 1
ATOM 752 O O . LYS A 1 88 ? 16.006 -5.726 1.758 1.00 55.47 88 LYS A O 1
ATOM 757 N N . PHE A 1 89 ? 15.544 -5.511 -0.421 1.00 63.66 89 PHE A N 1
ATOM 758 C CA . PHE A 1 89 ? 14.922 -6.823 -0.556 1.00 63.66 89 PHE A CA 1
ATOM 759 C C . PHE A 1 89 ? 15.994 -7.792 -1.022 1.00 63.66 89 PHE A C 1
ATOM 761 O O . PHE A 1 89 ? 16.446 -7.744 -2.161 1.00 63.66 89 PHE A O 1
ATOM 768 N N . GLU A 1 90 ? 16.434 -8.666 -0.121 1.00 63.44 90 GLU A N 1
ATOM 769 C CA . GLU A 1 90 ? 17.494 -9.634 -0.416 1.00 63.44 90 GLU A CA 1
ATOM 770 C C . GLU A 1 90 ? 17.041 -10.685 -1.443 1.00 63.44 90 GLU A C 1
ATOM 772 O O . GLU A 1 90 ? 17.864 -11.275 -2.140 1.00 63.44 90 GLU A O 1
ATOM 777 N N . ASN A 1 91 ? 15.730 -10.943 -1.527 1.00 78.94 91 ASN A N 1
ATOM 778 C CA . ASN A 1 91 ? 15.111 -11.901 -2.446 1.00 78.94 91 ASN A CA 1
ATOM 779 C C . ASN A 1 91 ? 13.574 -11.753 -2.476 1.00 78.94 91 ASN A C 1
ATOM 781 O O . ASN A 1 91 ? 12.977 -11.030 -1.680 1.00 78.94 91 ASN A O 1
ATOM 785 N N . PHE A 1 92 ? 12.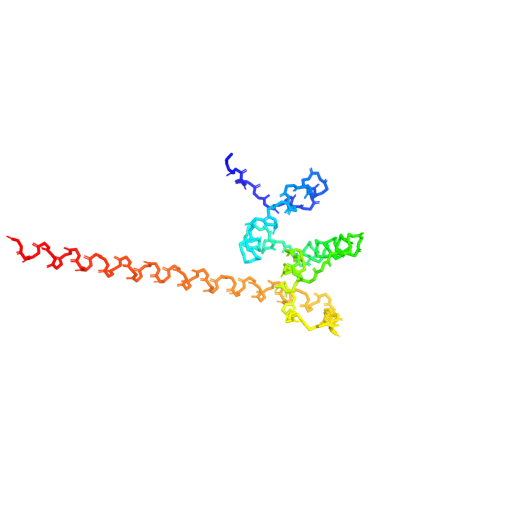899 -12.501 -3.352 1.00 81.62 92 PHE A N 1
ATOM 786 C CA . PHE A 1 92 ? 11.433 -12.478 -3.456 1.00 81.62 92 PHE A CA 1
ATOM 787 C C . PHE A 1 92 ? 10.703 -12.843 -2.149 1.00 81.62 92 PHE A C 1
ATOM 789 O O . PHE A 1 92 ? 9.641 -12.294 -1.867 1.00 81.62 92 PHE A O 1
ATOM 796 N N . GLN A 1 93 ? 11.278 -13.711 -1.311 1.00 86.50 93 GLN A N 1
ATOM 797 C CA . GLN A 1 93 ? 10.678 -14.072 -0.023 1.00 86.50 93 GLN A CA 1
ATOM 798 C C . GLN A 1 93 ? 10.620 -12.869 0.931 1.00 86.50 93 GLN A C 1
ATOM 800 O O . GLN A 1 93 ? 9.638 -12.709 1.654 1.00 86.50 93 GLN A O 1
ATOM 805 N N . SER A 1 94 ? 11.621 -11.984 0.897 1.00 83.75 94 SER A N 1
ATOM 806 C CA . SER A 1 94 ? 11.588 -10.737 1.672 1.00 83.75 94 SER A CA 1
ATOM 807 C C . SER A 1 94 ? 10.452 -9.800 1.231 1.00 83.75 94 SER A C 1
ATOM 809 O O . SER A 1 94 ? 9.805 -9.186 2.076 1.00 83.75 94 SER A O 1
ATOM 811 N N . ILE A 1 95 ? 10.117 -9.776 -0.065 1.00 83.75 95 ILE A N 1
ATOM 812 C CA . ILE A 1 95 ? 8.960 -9.030 -0.591 1.00 83.75 95 ILE A CA 1
ATOM 813 C C . ILE A 1 95 ? 7.653 -9.673 -0.127 1.00 83.75 95 ILE A C 1
ATOM 815 O O . ILE A 1 95 ? 6.756 -8.977 0.340 1.00 83.75 95 ILE A O 1
ATOM 819 N N . GLN A 1 96 ? 7.544 -11.003 -0.199 1.00 88.31 96 GLN A N 1
ATOM 820 C CA . GLN A 1 96 ? 6.366 -11.721 0.298 1.00 88.31 96 GLN A CA 1
ATOM 821 C C . GLN A 1 96 ? 6.106 -11.432 1.779 1.00 88.31 96 GLN A C 1
ATOM 823 O O . GLN A 1 96 ? 4.960 -11.179 2.152 1.00 88.31 96 GLN A O 1
ATOM 828 N N . SER A 1 97 ? 7.162 -11.437 2.600 1.00 89.56 97 SER A N 1
ATOM 829 C CA . SER A 1 97 ? 7.072 -11.068 4.014 1.00 89.56 97 SER A CA 1
ATOM 830 C C . SER A 1 97 ? 6.567 -9.640 4.166 1.00 89.56 97 SER A C 1
ATOM 832 O O . SER A 1 97 ? 5.578 -9.426 4.857 1.00 89.56 97 SER A O 1
ATOM 834 N N . ARG A 1 98 ? 7.157 -8.675 3.447 1.00 89.12 98 ARG A N 1
ATOM 835 C CA . ARG A 1 98 ? 6.747 -7.271 3.554 1.00 89.12 98 ARG A CA 1
ATOM 836 C C . ARG A 1 98 ? 5.285 -7.050 3.167 1.00 89.12 98 ARG A C 1
ATOM 838 O O . ARG A 1 98 ? 4.583 -6.313 3.850 1.00 89.12 98 ARG A O 1
ATOM 845 N N . VAL A 1 99 ? 4.805 -7.700 2.108 1.00 89.50 99 VAL A N 1
ATOM 846 C CA . VAL A 1 99 ? 3.390 -7.622 1.707 1.00 89.50 99 VAL A CA 1
ATOM 847 C C . VAL A 1 99 ? 2.477 -8.207 2.794 1.00 89.50 99 VAL A C 1
ATOM 849 O O . VAL A 1 99 ? 1.410 -7.657 3.066 1.00 89.50 99 VAL A O 1
ATOM 852 N N . ALA A 1 100 ? 2.882 -9.297 3.450 1.00 90.88 100 ALA A N 1
ATOM 853 C CA . ALA A 1 100 ? 2.137 -9.862 4.576 1.00 90.88 100 ALA A CA 1
ATOM 854 C C . ALA A 1 100 ? 2.146 -8.942 5.813 1.00 90.88 100 ALA A C 1
ATOM 856 O O . ALA A 1 100 ? 1.114 -8.800 6.479 1.00 90.88 100 ALA A O 1
ATOM 857 N N . ASP A 1 101 ? 3.273 -8.285 6.088 1.00 92.44 101 ASP A N 1
ATOM 858 C CA . ASP A 1 101 ? 3.412 -7.319 7.178 1.00 92.44 101 ASP A CA 1
ATOM 859 C C . ASP A 1 101 ? 2.512 -6.102 6.941 1.00 92.44 101 ASP A C 1
ATOM 861 O O . ASP A 1 101 ? 1.699 -5.775 7.801 1.00 92.44 101 ASP A O 1
ATOM 865 N N . LEU A 1 102 ? 2.541 -5.518 5.736 1.00 92.56 102 LEU A N 1
ATOM 866 C CA . LEU A 1 102 ? 1.654 -4.421 5.325 1.00 92.56 102 LEU A CA 1
ATOM 867 C C . LEU A 1 102 ? 0.177 -4.766 5.539 1.00 92.56 102 LEU A C 1
ATOM 869 O O . LEU A 1 102 ? -0.568 -3.990 6.133 1.00 92.56 102 LEU A O 1
ATOM 873 N N . ARG A 1 103 ? -0.258 -5.957 5.112 1.00 93.38 103 ARG A N 1
ATOM 874 C CA . ARG A 1 103 ? -1.635 -6.426 5.347 1.00 93.38 103 ARG A CA 1
ATOM 875 C C . ARG A 1 103 ? -1.976 -6.477 6.832 1.00 93.38 103 ARG A C 1
ATOM 877 O O . ARG A 1 103 ? -3.070 -6.082 7.228 1.00 93.38 103 ARG A O 1
ATOM 884 N N . SER A 1 104 ? -1.047 -6.964 7.646 1.00 93.50 104 SER A N 1
ATOM 885 C CA . SER A 1 104 ? -1.233 -7.099 9.092 1.00 93.50 104 SER A CA 1
ATOM 886 C C . SER A 1 104 ? -1.276 -5.737 9.791 1.00 93.50 104 SER A C 1
ATOM 888 O O . SER A 1 104 ? -2.127 -5.517 10.657 1.00 93.50 104 SER A O 1
ATOM 890 N N . GLU A 1 105 ? -0.406 -4.807 9.393 1.00 94.06 105 GLU A N 1
ATOM 891 C CA . GLU A 1 105 ? -0.375 -3.416 9.862 1.00 94.06 105 GLU A CA 1
ATOM 892 C C . GLU A 1 105 ? -1.704 -2.714 9.562 1.00 94.06 105 GLU A C 1
ATOM 894 O O . GLU A 1 105 ? -2.350 -2.172 10.464 1.00 94.06 105 GLU A O 1
ATOM 899 N N . HIS A 1 106 ? -2.158 -2.800 8.312 1.00 94.00 106 HIS A N 1
ATOM 900 C CA . HIS A 1 106 ? -3.417 -2.222 7.863 1.00 94.00 106 HIS A CA 1
ATOM 901 C C . HIS A 1 106 ? -4.628 -2.820 8.579 1.00 94.00 106 HIS A C 1
ATOM 903 O O . HIS A 1 106 ? -5.469 -2.079 9.091 1.00 94.00 106 HIS A O 1
ATOM 909 N N . LEU A 1 107 ? -4.694 -4.149 8.704 1.00 93.12 107 LEU A N 1
ATOM 910 C CA . LEU A 1 107 ? -5.760 -4.822 9.444 1.00 93.12 107 LEU A CA 1
ATOM 911 C C . LEU A 1 107 ? -5.794 -4.375 10.912 1.00 93.12 107 LEU A C 1
ATOM 913 O O . LEU A 1 107 ? -6.860 -4.067 11.444 1.00 93.12 107 LEU A O 1
ATOM 917 N N . THR A 1 108 ? -4.631 -4.287 11.558 1.00 94.12 108 THR A N 1
ATOM 918 C CA . THR A 1 108 ? -4.522 -3.817 12.945 1.00 94.12 108 THR A CA 1
ATOM 919 C C . THR A 1 108 ? -5.028 -2.382 13.080 1.00 94.12 108 THR A C 1
ATOM 921 O O . THR A 1 108 ? -5.767 -2.066 14.016 1.00 94.12 108 THR A O 1
ATOM 924 N N . GLN A 1 109 ? -4.679 -1.511 12.130 1.00 91.75 109 GLN A N 1
ATOM 925 C CA . GLN A 1 109 ? -5.131 -0.125 12.132 1.00 91.75 109 GLN A CA 1
ATOM 926 C C . GLN A 1 109 ? -6.644 -0.010 11.892 1.00 91.75 109 GLN A C 1
ATOM 928 O O . GLN A 1 109 ? -7.294 0.774 12.584 1.00 91.75 109 GLN A O 1
ATOM 933 N N . ARG A 1 110 ? -7.228 -0.819 10.994 1.00 88.12 110 ARG A N 1
ATOM 934 C CA . ARG A 1 110 ? -8.690 -0.894 10.804 1.00 88.12 110 ARG A CA 1
ATOM 935 C C . ARG A 1 110 ? -9.394 -1.284 12.100 1.00 88.12 110 ARG A C 1
ATOM 937 O O . ARG A 1 110 ? -10.275 -0.557 12.551 1.00 88.12 110 ARG A O 1
ATOM 944 N N . ILE A 1 111 ? -8.946 -2.364 12.745 1.00 91.19 111 ILE A N 1
ATOM 945 C CA . ILE A 1 111 ? -9.513 -2.839 14.017 1.00 91.19 111 ILE A CA 1
ATOM 946 C C . ILE A 1 111 ? -9.441 -1.739 15.081 1.00 91.19 111 ILE A C 1
ATOM 948 O O . ILE A 1 111 ? -10.414 -1.488 15.790 1.00 91.19 111 ILE A O 1
ATOM 952 N N . LYS A 1 112 ? -8.304 -1.044 15.185 1.00 92.56 112 LYS A N 1
ATOM 953 C CA . LYS A 1 112 ? -8.133 0.063 16.131 1.00 92.56 112 LYS A CA 1
ATOM 954 C C . LYS A 1 112 ? -9.098 1.216 15.845 1.00 92.56 112 LYS A C 1
ATOM 956 O O . LYS A 1 112 ? -9.700 1.744 16.780 1.00 92.56 112 LYS A O 1
ATOM 961 N N . ASN A 1 113 ? -9.263 1.593 14.579 1.00 88.75 113 ASN A N 1
ATOM 962 C CA . ASN A 1 113 ? -10.186 2.651 14.172 1.00 88.75 113 ASN A CA 1
ATOM 963 C C . ASN A 1 113 ? -11.644 2.270 14.490 1.00 88.75 113 ASN A C 1
ATOM 965 O O . ASN A 1 113 ? -12.387 3.082 15.040 1.00 88.75 113 ASN A O 1
ATOM 969 N N . GLU A 1 114 ? -12.046 1.027 14.215 1.00 89.75 114 GLU A N 1
ATOM 970 C CA . GLU A 1 114 ? -13.384 0.514 14.538 1.00 89.75 114 GLU A CA 1
ATOM 971 C C . GLU A 1 114 ? -13.641 0.489 16.049 1.00 89.75 114 GLU A C 1
ATOM 973 O O . GLU A 1 114 ? -14.702 0.914 16.507 1.00 89.75 114 GLU A O 1
ATOM 978 N N . GLN A 1 115 ? -12.658 0.063 16.846 1.00 89.31 115 GLN A N 1
ATOM 979 C CA . GLN A 1 115 ? -12.749 0.090 18.308 1.00 89.31 115 GLN A CA 1
ATOM 980 C C . GLN A 1 115 ? -12.914 1.514 18.851 1.00 89.31 115 GLN A C 1
ATOM 982 O O . GLN A 1 115 ? -13.722 1.737 19.753 1.00 89.31 115 GLN A O 1
ATOM 987 N N . GLN A 1 116 ? -12.183 2.485 18.297 1.00 89.56 116 GLN A N 1
ATOM 988 C CA . GLN A 1 116 ? -12.316 3.894 18.673 1.00 89.56 116 GLN A CA 1
ATOM 989 C C . GLN A 1 116 ? -13.696 4.454 18.313 1.00 89.56 116 GLN A C 1
ATOM 991 O O . GLN A 1 116 ? -14.314 5.133 19.134 1.00 89.56 116 GLN A O 1
ATOM 996 N N . LEU A 1 117 ? -14.206 4.131 17.120 1.00 88.94 117 LEU A N 1
ATOM 997 C CA . LEU A 1 117 ? -15.541 4.533 16.679 1.00 88.94 117 LEU A CA 1
ATOM 998 C C . LEU A 1 117 ? -16.627 3.963 17.604 1.00 88.94 117 LEU A C 1
ATOM 1000 O O . LEU A 1 117 ? -17.508 4.692 18.058 1.00 88.94 117 LEU A O 1
ATOM 1004 N N . LEU A 1 118 ? -16.543 2.668 17.926 1.00 88.31 118 LEU A N 1
ATOM 1005 C CA . LEU A 1 118 ? -17.467 2.007 18.850 1.00 88.31 118 LEU A CA 1
ATOM 1006 C C . LEU A 1 118 ? -17.411 2.630 20.248 1.00 88.31 118 LEU A C 1
ATOM 1008 O O . LEU A 1 118 ? -18.461 2.896 20.830 1.00 88.31 118 LEU A O 1
ATOM 1012 N N . GLY A 1 119 ? -16.210 2.910 20.763 1.00 86.44 119 GLY A N 1
ATOM 1013 C CA . GLY A 1 119 ? -16.027 3.601 22.040 1.00 86.44 119 GLY A CA 1
ATOM 1014 C C . GLY A 1 119 ? -16.710 4.970 22.063 1.00 86.44 119 GLY A C 1
ATOM 1015 O O . GLY A 1 119 ? -17.503 5.244 22.962 1.00 86.44 119 GLY A O 1
ATOM 1016 N N . SER A 1 120 ? -16.491 5.787 21.027 1.00 84.25 120 SER A N 1
ATOM 1017 C CA . SER A 1 120 ? -17.116 7.111 20.903 1.00 84.25 120 SER A CA 1
ATOM 1018 C C . SER A 1 120 ? -18.646 7.033 20.830 1.00 84.25 120 SER A C 1
ATOM 1020 O O . SER A 1 120 ? -19.343 7.795 21.502 1.00 84.25 120 SER A O 1
ATOM 1022 N N . ASN A 1 121 ? -19.186 6.066 20.084 1.00 85.44 121 ASN A N 1
ATOM 1023 C CA . ASN A 1 121 ? -20.631 5.862 19.977 1.00 85.44 121 ASN A CA 1
ATOM 1024 C C . ASN A 1 121 ? -21.260 5.457 21.322 1.00 85.44 121 ASN A C 1
ATOM 1026 O O . ASN A 1 121 ? -22.352 5.918 21.659 1.00 85.44 121 ASN A O 1
ATOM 1030 N N . ILE A 1 122 ? -20.572 4.621 22.110 1.00 86.44 122 ILE A N 1
ATOM 1031 C CA . ILE A 1 122 ? -21.023 4.226 23.453 1.00 86.44 122 ILE A CA 1
ATOM 1032 C C . ILE A 1 122 ? -21.037 5.437 24.397 1.00 86.44 122 ILE A C 1
ATOM 1034 O O . ILE A 1 122 ? -22.005 5.619 25.138 1.00 86.44 122 ILE A O 1
ATOM 1038 N N . GLU A 1 123 ? -20.006 6.284 24.359 1.00 82.69 123 GLU A N 1
ATOM 1039 C CA . GLU A 1 123 ? -19.938 7.507 25.170 1.00 82.69 123 GLU A CA 1
ATOM 1040 C C . GLU A 1 123 ? -21.079 8.478 24.839 1.00 82.69 123 GLU A C 1
ATOM 1042 O O . GLU A 1 123 ? -21.785 8.935 25.743 1.00 82.69 123 GLU A O 1
ATOM 1047 N N . GLN A 1 124 ? -21.333 8.724 23.551 1.00 82.88 124 GLN A N 1
ATOM 1048 C CA . GLN A 1 124 ? -22.437 9.578 23.095 1.00 82.88 124 GLN A CA 1
ATOM 1049 C C . GLN A 1 124 ? -23.809 9.039 23.530 1.00 82.88 124 GLN A C 1
ATOM 1051 O O . GLN A 1 124 ? -24.684 9.804 23.957 1.00 82.88 124 GLN A O 1
ATOM 1056 N N . LEU A 1 125 ? -24.006 7.718 23.468 1.00 81.81 125 LEU A N 1
ATOM 1057 C CA . LEU A 1 125 ? -25.238 7.078 23.927 1.00 81.81 125 LEU A CA 1
ATOM 1058 C C . LEU A 1 125 ? -25.414 7.238 25.445 1.00 81.81 125 LEU A C 1
ATOM 1060 O O . LEU A 1 125 ? -26.495 7.606 25.908 1.00 81.81 125 LEU A O 1
ATOM 1064 N N . ALA A 1 126 ? -24.347 7.033 26.221 1.00 83.19 126 ALA A N 1
ATOM 1065 C CA . ALA A 1 126 ? -24.364 7.202 27.671 1.00 83.19 126 ALA A CA 1
ATOM 1066 C C . ALA A 1 126 ? -24.664 8.654 28.090 1.00 83.19 126 ALA A C 1
ATOM 1068 O O . ALA A 1 126 ? -25.397 8.881 29.055 1.00 83.19 126 ALA A O 1
ATOM 1069 N N . GLU A 1 127 ? -24.141 9.649 27.368 1.00 79.38 127 GLU A N 1
ATOM 1070 C CA . GLU A 1 127 ? -24.479 11.061 27.589 1.00 79.38 127 GLU A CA 1
ATOM 1071 C C . GLU A 1 127 ? -25.938 11.385 27.253 1.00 79.38 127 GLU A C 1
ATOM 1073 O O . GLU A 1 127 ? -26.576 12.169 27.960 1.00 79.38 127 GLU A O 1
ATOM 1078 N N . THR A 1 128 ? -26.476 10.775 26.196 1.00 79.94 128 THR A N 1
ATOM 1079 C CA . THR A 1 128 ? -27.869 10.967 25.772 1.00 79.94 128 THR A CA 1
ATOM 1080 C C . THR A 1 128 ? -28.841 10.409 26.813 1.00 79.94 128 THR A C 1
ATOM 1082 O O . THR A 1 128 ? -29.767 11.111 27.219 1.00 79.94 128 THR A O 1
ATOM 1085 N N . ILE A 1 129 ? -28.579 9.203 27.330 1.00 80.31 129 ILE A N 1
ATOM 1086 C CA . ILE A 1 129 ? -29.382 8.580 28.395 1.00 80.31 129 ILE A CA 1
ATOM 1087 C C . ILE A 1 129 ? -29.349 9.439 29.671 1.00 80.31 129 ILE A C 1
ATOM 1089 O O . ILE A 1 129 ? -30.395 9.795 30.209 1.00 80.31 129 ILE A O 1
ATOM 1093 N N . LYS A 1 130 ? -28.161 9.896 30.102 1.00 74.69 130 LYS A N 1
ATOM 1094 C CA . LYS A 1 130 ? -28.015 10.778 31.279 1.00 74.69 130 LYS A CA 1
ATOM 1095 C C . LYS A 1 130 ? -28.770 12.107 31.163 1.00 74.69 130 LYS A C 1
ATOM 1097 O O . LYS A 1 130 ? -29.066 12.718 32.189 1.00 74.69 130 LYS A O 1
ATOM 1102 N N . LYS A 1 131 ? -29.011 12.607 29.946 1.00 69.94 131 LYS A N 1
ATOM 1103 C CA . LYS A 1 131 ? -29.791 13.833 29.705 1.00 69.94 131 LYS A CA 1
ATOM 1104 C C . LYS A 1 131 ? -31.299 13.575 29.741 1.00 69.94 131 LYS A C 1
ATOM 1106 O O . LYS A 1 131 ? -32.024 14.465 30.171 1.00 69.94 131 LYS A O 1
ATOM 1111 N N . GLN A 1 132 ? -31.758 12.392 29.328 1.00 65.94 132 GLN A N 1
ATOM 1112 C CA . GLN A 1 132 ? -33.174 12.014 29.385 1.00 65.94 132 GLN A CA 1
ATOM 1113 C C . GLN A 1 132 ? -33.661 11.779 30.820 1.00 65.94 132 GLN A C 1
ATOM 1115 O O . GLN A 1 132 ? -34.748 12.230 31.148 1.00 65.94 132 GLN A O 1
ATOM 1120 N N . ASP A 1 133 ? -32.835 11.203 31.699 1.00 61.34 133 ASP A N 1
ATOM 1121 C CA . ASP A 1 133 ? -33.179 10.989 33.121 1.00 61.34 133 ASP A CA 1
ATOM 1122 C C . ASP A 1 133 ? -33.269 12.287 33.961 1.00 61.34 133 ASP A C 1
ATOM 1124 O O . ASP A 1 133 ? -33.557 12.246 35.157 1.00 61.34 133 ASP A O 1
ATOM 1128 N N . ARG A 1 134 ? -32.967 13.453 33.371 1.00 59.53 134 ARG A N 1
ATOM 1129 C CA . ARG A 1 134 ? -32.986 14.767 34.043 1.00 59.53 134 ARG A CA 1
ATOM 1130 C C . ARG A 1 134 ? -34.206 15.631 33.686 1.00 59.53 134 ARG A C 1
ATOM 1132 O O . ARG A 1 134 ? -34.265 16.770 34.152 1.00 59.53 134 ARG A O 1
ATOM 1139 N N . LEU A 1 135 ? -35.121 15.123 32.860 1.00 50.44 135 LEU A N 1
AT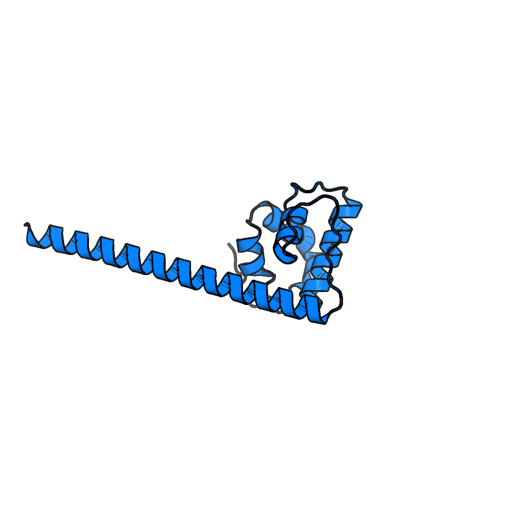OM 1140 C CA . LEU A 1 135 ? -36.380 15.759 32.439 1.00 50.44 135 LEU A CA 1
ATOM 1141 C C . LEU A 1 135 ? -37.575 15.058 33.090 1.00 50.44 135 LEU A C 1
ATOM 1143 O O . LEU A 1 135 ? -38.547 15.778 33.404 1.00 50.44 135 LEU A O 1
#

Sequence (135 aa):
MIDIKNNLEIMWIYFLENENEILQELHESSSFEFYERYLLELSAREFLDFFQYLLDYKIDNNLDDKHSISQLISYGFDQKSTLDGEPKFENFQSIQSRVADLRSEHLTQRIKNEQQLLGSNIEQLAETIKKQDRL

Foldseek 3Di:
DDPPPDDPPCCPVCCVVCVVVLLVVLQVDALLVNCVSHPLVDQLVRNVVVLVVLVVVCVVVVPDCVRSSNNNNCVQLVNDPDPPDDRPPVDSVSSNVSSVVSNVVSVVVVVVVVVVVVVVVVVVVVVVVVVVVVD

Organism: Enterobacter agglomerans (NCBI:txid549)